Protein AF-A0A170UQT4-F1 (afdb_monomer_lite)

Sequence (91 aa):
SLLGGVLRRAKSKNGGRLLREKLENIGLNLPAGRRKAANVTLLTSLVEGEAIHLARDFGYVCETEFPARQVAEYLTRQHTSDPSDSYRRKE

pLDDT: mean 82.78, std 13.18, range [41.5, 97.12]

Secondary structure (DSSP, 8-state):
-HHHHHHHHTSPTTHHHHHHHHHHTTT----SS--SS----HHHHHHHHHHHHHHHHHHHHHHHT--HHHHHHHHHHHHHS-TTTTTGGG-

Organism: Triatoma infestans (NCBI:txid30076)

InterPro domains:
  IPR004979 Transcription factor AP-2 [PTHR10812] (1-90)
  IPR013854 Transcription factor AP-2, C-terminal [PF03299] (1-88)
  IPR013854 Transcription factor AP-2, C-terminal [PR01748] (3-17)
  IPR013854 Transcription factor AP-2, C-terminal [PR01748] (18-33)
  IPR013854 Transcription factor AP-2, C-terminal [PR01748] (34-48)

Radius of gyration: 22.82 Å; chains: 1; bounding box: 34×31×65 Å

Foldseek 3Di:
DVVVVVVVVPDDDCPVVVVQVVCVVVVHHDDDDDDPDDDDDPVNVVVVVVVVVVVVVVVVCCVPPNPVVVVVVVVVCVVPVDPVVVVVVPD

Structure (mmCIF, N/CA/C/O backbone):
data_AF-A0A170UQT4-F1
#
_entry.id   AF-A0A170UQT4-F1
#
loop_
_atom_site.group_PDB
_atom_site.id
_atom_site.type_symbol
_atom_site.label_atom_id
_atom_site.label_alt_id
_atom_site.label_comp_id
_atom_site.label_asym_id
_atom_site.label_entity_id
_atom_site.label_seq_id
_atom_site.pdbx_PDB_ins_code
_atom_site.Cartn_x
_atom_site.Cartn_y
_atom_site.Cartn_z
_atom_site.occupancy
_atom_site.B_iso_or_equiv
_atom_site.auth_seq_id
_atom_site.auth_comp_id
_atom_site.auth_asym_id
_atom_site.auth_atom_id
_atom_site.pdbx_PDB_model_num
ATOM 1 N N . SER A 1 1 ? 9.276 8.045 14.075 1.00 78.56 1 SER A N 1
ATOM 2 C CA . SER A 1 1 ? 8.266 6.979 14.241 1.00 78.56 1 SER A CA 1
ATOM 3 C C . SER A 1 1 ? 8.936 5.610 14.205 1.00 78.56 1 SER A C 1
ATOM 5 O O . SER A 1 1 ? 9.717 5.359 13.287 1.00 78.56 1 SER A O 1
ATOM 7 N N . LEU A 1 2 ? 8.640 4.744 15.185 1.00 79.81 2 LEU A N 1
ATOM 8 C CA . LEU A 1 2 ? 9.119 3.352 15.268 1.00 79.81 2 LEU A CA 1
ATOM 9 C C . LEU A 1 2 ? 8.733 2.523 14.032 1.00 79.81 2 LEU A C 1
ATOM 11 O O . LEU A 1 2 ? 9.546 1.745 13.529 1.00 79.81 2 LEU A O 1
ATOM 15 N N . LEU A 1 3 ? 7.540 2.768 13.480 1.00 82.56 3 LEU A N 1
ATOM 16 C CA . LEU A 1 3 ? 7.020 2.089 12.292 1.00 82.56 3 LEU A CA 1
ATOM 17 C C . LEU A 1 3 ? 7.971 2.222 11.094 1.00 82.56 3 LEU A C 1
ATOM 19 O O . LEU A 1 3 ? 8.323 1.235 10.454 1.00 82.56 3 LEU A O 1
ATOM 23 N N . GLY A 1 4 ? 8.491 3.427 10.845 1.00 88.81 4 GLY A N 1
ATOM 24 C CA . GL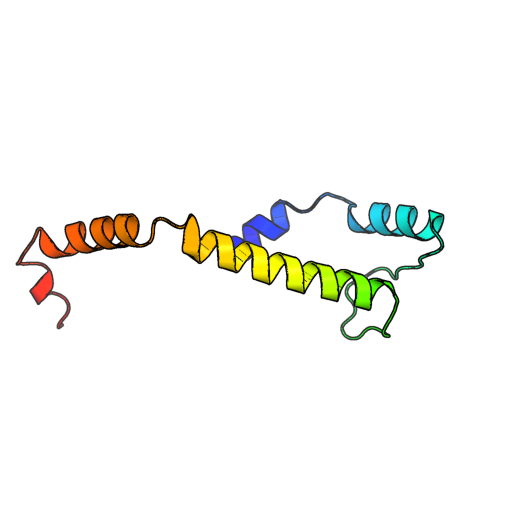Y A 1 4 ? 9.443 3.660 9.755 1.00 88.81 4 GLY A CA 1
ATOM 25 C C . GLY A 1 4 ? 10.787 2.938 9.932 1.00 88.81 4 GLY A C 1
ATOM 26 O O . GLY A 1 4 ? 11.509 2.741 8.954 1.00 88.81 4 GLY A O 1
ATOM 27 N N . GLY A 1 5 ? 11.155 2.560 11.160 1.00 86.06 5 GLY A N 1
ATOM 28 C CA . GLY A 1 5 ? 12.335 1.738 11.444 1.00 86.06 5 GLY A CA 1
ATOM 29 C C . GLY A 1 5 ? 12.082 0.251 11.185 1.00 86.06 5 GLY A C 1
ATOM 30 O O . GLY A 1 5 ? 12.917 -0.419 10.577 1.00 86.06 5 GLY A O 1
ATOM 31 N N . VAL A 1 6 ? 10.912 -0.255 11.588 1.00 87.19 6 VAL A N 1
ATOM 32 C CA . VAL A 1 6 ? 10.480 -1.640 11.328 1.00 87.19 6 VAL A CA 1
ATOM 33 C C . VAL A 1 6 ? 10.328 -1.888 9.826 1.00 87.19 6 VAL A C 1
ATOM 35 O O . VAL A 1 6 ? 10.932 -2.822 9.303 1.00 87.19 6 VAL A O 1
ATOM 38 N N . LEU A 1 7 ? 9.638 -0.995 9.107 1.00 83.50 7 LEU A N 1
ATOM 39 C CA . LEU A 1 7 ? 9.423 -1.117 7.659 1.00 83.50 7 LEU A CA 1
ATOM 40 C C . LEU A 1 7 ? 10.731 -1.103 6.856 1.00 83.50 7 LEU A C 1
ATOM 42 O O . LEU A 1 7 ? 10.867 -1.818 5.867 1.00 83.50 7 LEU A O 1
ATOM 46 N N . ARG A 1 8 ? 11.726 -0.315 7.286 1.00 83.25 8 ARG A N 1
ATOM 47 C CA . ARG A 1 8 ? 13.050 -0.312 6.644 1.00 83.25 8 ARG A CA 1
ATOM 48 C C . ARG A 1 8 ? 13.788 -1.634 6.826 1.00 83.25 8 ARG A C 1
ATOM 50 O O . ARG A 1 8 ? 14.418 -2.088 5.876 1.00 83.25 8 ARG A O 1
ATOM 57 N N . ARG A 1 9 ? 13.710 -2.234 8.018 1.00 79.50 9 ARG A N 1
ATOM 58 C CA . ARG A 1 9 ? 14.359 -3.519 8.328 1.00 79.50 9 ARG A CA 1
ATOM 59 C C . ARG A 1 9 ? 13.680 -4.705 7.647 1.00 79.50 9 ARG A C 1
ATOM 61 O O . ARG A 1 9 ? 14.371 -5.624 7.238 1.00 79.50 9 ARG A O 1
ATOM 68 N N . ALA A 1 10 ? 12.360 -4.661 7.481 1.00 82.44 10 ALA A N 1
ATOM 69 C CA . ALA A 1 10 ? 11.590 -5.717 6.824 1.00 82.44 10 ALA A CA 1
ATOM 70 C C . ALA A 1 10 ? 11.779 -5.776 5.292 1.00 82.44 10 ALA A C 1
ATOM 72 O O . ALA A 1 10 ? 11.261 -6.675 4.634 1.00 82.44 10 ALA A O 1
ATOM 73 N N . LYS A 1 11 ? 12.507 -4.826 4.691 1.00 83.94 11 LYS A N 1
ATOM 7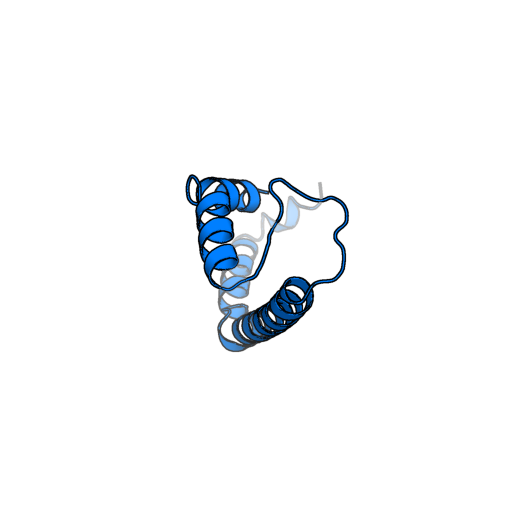4 C CA . LYS A 1 11 ? 12.715 -4.784 3.242 1.00 83.94 11 LYS A CA 1
ATOM 75 C C . LYS A 1 11 ? 13.658 -5.904 2.790 1.00 83.94 11 LYS A C 1
ATOM 77 O O . LYS A 1 11 ? 14.761 -6.047 3.310 1.00 83.94 11 LYS A O 1
ATOM 82 N N . SER A 1 12 ? 13.274 -6.641 1.751 1.00 85.06 12 SER A N 1
ATOM 83 C CA . SER A 1 12 ? 14.123 -7.678 1.162 1.00 85.06 12 SER A CA 1
ATOM 84 C C . SER A 1 12 ? 15.405 -7.099 0.543 1.00 85.06 12 SER A C 1
ATOM 86 O O . SER A 1 12 ? 15.384 -6.127 -0.228 1.00 85.06 12 SER A O 1
ATOM 88 N N . LYS A 1 13 ? 16.552 -7.719 0.859 1.00 86.69 13 LYS A N 1
ATOM 89 C CA . LYS A 1 13 ? 17.836 -7.410 0.212 1.00 86.69 13 LYS A CA 1
ATOM 90 C C . LYS A 1 13 ? 17.690 -7.645 -1.294 1.00 86.69 13 LYS A C 1
ATOM 92 O O . LYS A 1 13 ? 17.159 -8.664 -1.716 1.00 86.69 13 LYS A O 1
ATOM 97 N N . ASN A 1 14 ? 18.140 -6.691 -2.109 1.00 88.19 14 ASN A N 1
ATOM 98 C CA . ASN A 1 14 ? 18.017 -6.707 -3.575 1.00 88.19 14 ASN A CA 1
ATOM 99 C C . ASN A 1 14 ? 16.585 -6.720 -4.146 1.00 88.19 14 ASN A C 1
ATOM 101 O O . ASN A 1 14 ? 16.450 -6.805 -5.366 1.00 88.19 14 ASN A O 1
ATOM 105 N N . GLY A 1 15 ? 15.528 -6.569 -3.337 1.00 88.81 15 GLY A N 1
ATOM 106 C CA . GLY A 1 15 ? 14.142 -6.678 -3.820 1.00 88.81 15 GLY A CA 1
ATOM 107 C C . GLY A 1 15 ? 13.826 -5.754 -5.001 1.00 88.81 15 GLY A C 1
ATOM 108 O O . GLY A 1 15 ? 13.187 -6.162 -5.963 1.00 88.81 15 GLY A O 1
ATOM 109 N N . GLY A 1 16 ? 14.372 -4.533 -4.993 1.00 88.94 16 GLY A N 1
ATOM 110 C CA . GLY A 1 16 ? 14.205 -3.593 -6.104 1.00 88.94 16 GLY A CA 1
ATOM 111 C C . GLY A 1 16 ? 14.902 -4.017 -7.402 1.00 88.94 16 GLY A C 1
ATOM 112 O O . GLY A 1 16 ? 14.421 -3.657 -8.467 1.00 88.94 16 GLY A O 1
ATOM 113 N N . ARG A 1 17 ? 16.017 -4.760 -7.339 1.00 90.44 17 ARG A N 1
ATOM 114 C CA . ARG A 1 17 ? 16.701 -5.282 -8.536 1.00 90.44 17 ARG A CA 1
ATOM 115 C C . ARG A 1 17 ? 15.882 -6.406 -9.165 1.00 90.44 17 ARG A C 1
ATOM 117 O O . ARG A 1 17 ? 15.536 -6.303 -10.332 1.00 90.44 17 ARG A O 1
ATOM 124 N N . LEU A 1 18 ? 15.509 -7.402 -8.360 1.00 92.38 18 LEU A N 1
ATOM 125 C CA . LEU A 1 18 ? 14.715 -8.549 -8.812 1.00 92.38 18 LEU A CA 1
ATOM 126 C C . LEU A 1 18 ? 13.357 -8.124 -9.384 1.00 92.38 18 LEU A C 1
ATOM 128 O O . LEU A 1 18 ? 12.892 -8.698 -10.361 1.00 92.38 18 LEU A O 1
ATOM 132 N N . LEU A 1 19 ? 12.726 -7.107 -8.788 1.00 89.62 19 LEU A N 1
ATOM 133 C CA . LEU A 1 19 ? 11.478 -6.552 -9.307 1.00 89.62 19 LEU A CA 1
ATOM 134 C C . LEU A 1 19 ? 11.658 -5.970 -10.714 1.00 89.62 19 LEU A C 1
ATOM 136 O O . LEU A 1 19 ? 10.841 -6.247 -11.583 1.00 89.62 19 LEU A O 1
ATOM 140 N N . ARG A 1 20 ? 12.723 -5.191 -10.945 1.00 90.94 20 ARG A N 1
ATOM 141 C CA . ARG A 1 20 ? 13.006 -4.622 -12.271 1.00 90.94 20 ARG A CA 1
ATOM 142 C C . ARG A 1 20 ? 13.246 -5.711 -13.311 1.00 90.94 20 ARG A C 1
ATOM 144 O O . ARG A 1 20 ? 12.621 -5.658 -14.355 1.00 90.94 20 ARG A O 1
ATOM 151 N N . GLU A 1 21 ? 14.066 -6.710 -12.987 1.00 93.19 21 GLU A N 1
ATOM 152 C CA . GLU A 1 21 ? 14.357 -7.841 -13.885 1.00 93.19 21 GLU A CA 1
ATOM 153 C C . GLU A 1 21 ? 13.078 -8.605 -14.269 1.00 93.19 21 GLU A C 1
ATOM 155 O O . GLU A 1 21 ? 12.849 -8.911 -15.435 1.00 93.19 21 GLU A O 1
ATOM 160 N N . LYS A 1 22 ? 12.186 -8.868 -13.303 1.00 93.25 22 LYS A N 1
ATOM 161 C CA . LYS A 1 22 ? 10.905 -9.537 -13.582 1.00 93.25 22 LYS A CA 1
ATOM 162 C C . LYS A 1 22 ? 9.967 -8.701 -14.448 1.00 93.25 22 LYS A C 1
ATOM 164 O O . LYS A 1 22 ? 9.258 -9.265 -15.272 1.00 93.25 22 LYS A O 1
ATOM 169 N N . LEU A 1 23 ? 9.931 -7.389 -14.240 1.00 90.06 23 LEU A N 1
ATOM 170 C CA . LEU A 1 23 ? 9.089 -6.492 -15.028 1.00 90.06 23 LEU A CA 1
ATOM 171 C C . LEU A 1 23 ? 9.626 -6.325 -16.449 1.00 90.06 23 LEU A C 1
ATOM 173 O O . LEU A 1 23 ? 8.839 -6.331 -17.390 1.00 90.06 23 LEU A O 1
ATOM 177 N N . GLU A 1 24 ? 10.947 -6.274 -16.612 1.00 91.62 24 GLU A N 1
ATOM 178 C CA . GLU A 1 24 ? 11.603 -6.221 -17.918 1.00 91.62 24 GLU A CA 1
ATOM 179 C C . GLU A 1 24 ? 11.254 -7.447 -18.772 1.00 91.62 24 GLU A C 1
ATOM 181 O O . GLU A 1 24 ? 10.908 -7.291 -19.941 1.00 91.62 24 GLU A O 1
ATOM 186 N N . ASN A 1 25 ? 11.190 -8.640 -18.170 1.00 93.94 25 ASN A N 1
ATOM 187 C CA . ASN A 1 25 ? 10.734 -9.862 -18.850 1.00 93.94 25 ASN A CA 1
ATOM 188 C C . ASN A 1 25 ? 9.284 -9.789 -19.367 1.00 93.94 25 ASN A C 1
ATOM 190 O O . ASN A 1 25 ? 8.917 -10.544 -20.262 1.00 93.94 25 ASN A O 1
ATOM 194 N N . ILE A 1 26 ? 8.454 -8.909 -18.801 1.00 92.56 26 ILE A N 1
ATOM 195 C CA . ILE A 1 26 ? 7.051 -8.688 -19.198 1.00 92.56 26 ILE A CA 1
ATOM 196 C C . ILE A 1 26 ? 6.944 -7.437 -20.104 1.00 92.56 26 ILE A C 1
ATOM 198 O O . ILE A 1 26 ? 5.856 -7.023 -20.493 1.00 92.56 26 ILE A O 1
ATOM 202 N N . GLY A 1 27 ? 8.075 -6.820 -20.470 1.00 88.00 27 GLY A N 1
ATOM 203 C CA . GLY A 1 27 ? 8.133 -5.628 -21.320 1.00 88.00 27 GLY A CA 1
ATOM 204 C C . GLY A 1 27 ? 7.943 -4.302 -20.574 1.00 88.00 27 GLY A C 1
ATOM 205 O O . GLY A 1 27 ? 7.730 -3.266 -21.202 1.00 88.00 27 GLY A O 1
ATOM 206 N N . LEU A 1 28 ? 8.023 -4.301 -19.239 1.00 85.75 28 LEU A N 1
ATOM 207 C CA . LEU A 1 28 ? 7.905 -3.105 -18.404 1.00 85.75 28 LEU A CA 1
ATOM 208 C C . LEU A 1 28 ? 9.275 -2.652 -17.896 1.00 85.75 28 LEU A C 1
ATOM 210 O O . LEU A 1 28 ? 9.859 -3.254 -16.996 1.00 85.75 28 LEU A O 1
ATOM 214 N 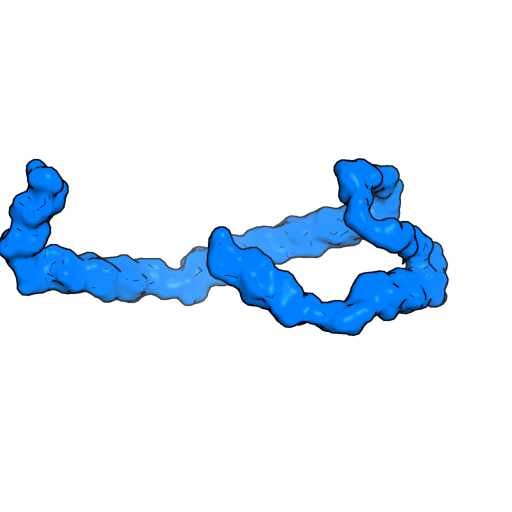N . ASN A 1 29 ? 9.772 -1.535 -18.430 1.00 83.44 29 ASN A N 1
ATOM 215 C CA . ASN A 1 29 ? 11.049 -0.977 -18.000 1.00 83.44 29 ASN A CA 1
ATOM 216 C C . ASN A 1 29 ? 10.880 -0.044 -16.793 1.00 83.44 29 ASN A C 1
ATOM 218 O O . ASN A 1 29 ? 10.141 0.944 -16.849 1.00 83.44 29 ASN A O 1
ATOM 222 N N . LEU A 1 30 ? 11.617 -0.327 -15.715 1.00 79.50 30 LEU A N 1
ATOM 223 C CA . LEU A 1 30 ? 11.668 0.516 -14.530 1.00 79.50 30 LEU A CA 1
ATOM 224 C C . LEU A 1 30 ? 13.084 1.027 -14.236 1.00 79.50 30 LEU A C 1
ATOM 226 O O . LEU A 1 30 ? 14.029 0.248 -14.143 1.00 79.50 30 LEU A O 1
ATOM 230 N N . PRO A 1 31 ? 13.240 2.329 -13.968 1.00 81.44 31 PRO A N 1
ATOM 231 C CA . PRO A 1 31 ? 14.518 2.939 -13.612 1.00 81.44 31 PRO A CA 1
ATOM 232 C C . PRO A 1 31 ? 15.029 2.496 -12.236 1.00 81.44 31 PRO A C 1
ATOM 234 O O . PRO A 1 31 ? 14.265 2.225 -11.307 1.00 81.44 31 PRO A O 1
ATOM 237 N N . ALA A 1 32 ? 16.348 2.523 -12.057 1.00 84.25 32 ALA A N 1
ATOM 238 C CA . ALA A 1 32 ? 16.954 2.411 -10.736 1.00 84.25 32 ALA A CA 1
ATOM 239 C C . ALA A 1 32 ? 16.873 3.742 -9.954 1.00 84.25 32 ALA A C 1
ATOM 241 O O . ALA A 1 32 ? 16.883 4.827 -10.532 1.00 84.25 32 ALA A O 1
ATOM 242 N N . GLY A 1 33 ? 16.840 3.652 -8.619 1.00 81.69 33 GLY A N 1
ATOM 243 C CA . GLY A 1 33 ? 16.870 4.808 -7.712 1.00 81.69 33 GLY A CA 1
ATOM 244 C C . GLY A 1 33 ? 15.495 5.315 -7.253 1.00 81.69 33 GLY A C 1
ATOM 245 O O . GLY A 1 33 ? 14.451 4.791 -7.635 1.00 81.69 33 GLY A O 1
ATOM 246 N N . ARG A 1 34 ? 15.496 6.329 -6.376 1.00 72.69 34 ARG A N 1
ATOM 247 C CA . ARG A 1 34 ? 14.280 7.009 -5.901 1.00 72.69 34 ARG A CA 1
ATOM 248 C C . ARG A 1 34 ? 14.047 8.250 -6.754 1.00 72.69 34 ARG A C 1
ATOM 250 O O . ARG A 1 34 ? 14.784 9.224 -6.629 1.00 72.69 34 ARG A O 1
ATOM 257 N N . ARG A 1 35 ? 13.029 8.225 -7.611 1.00 66.56 35 ARG A N 1
ATOM 258 C CA . ARG A 1 35 ? 12.657 9.395 -8.412 1.00 66.56 35 ARG A CA 1
ATOM 259 C C . ARG A 1 35 ? 11.898 10.412 -7.553 1.00 66.56 35 ARG A C 1
ATOM 261 O O . ARG A 1 35 ? 11.015 10.030 -6.791 1.00 66.56 35 ARG A O 1
ATOM 268 N N . LYS A 1 36 ? 12.261 11.696 -7.666 1.00 70.25 36 LYS A N 1
ATOM 269 C CA . LYS A 1 36 ? 11.511 12.820 -7.068 1.00 70.25 36 LYS A CA 1
ATOM 270 C C . LYS A 1 36 ? 10.288 13.217 -7.907 1.00 70.25 36 LYS A C 1
ATOM 272 O O . LYS A 1 36 ? 9.336 13.743 -7.353 1.00 70.25 36 LYS A O 1
ATOM 277 N N . ALA A 1 37 ? 10.319 12.927 -9.207 1.00 68.19 37 ALA A N 1
ATOM 278 C CA . ALA A 1 37 ? 9.211 13.066 -10.146 1.00 68.19 37 ALA A CA 1
ATOM 279 C C . ALA A 1 37 ? 9.302 11.934 -11.181 1.00 68.19 37 ALA A C 1
ATOM 281 O O . ALA A 1 37 ? 10.405 11.522 -11.553 1.00 68.19 37 ALA A O 1
ATOM 282 N N . ALA A 1 38 ? 8.164 11.398 -11.612 1.00 66.19 38 ALA A N 1
ATOM 283 C CA . ALA A 1 38 ? 8.091 10.311 -12.581 1.00 66.19 38 ALA A CA 1
ATOM 284 C C . ALA A 1 38 ? 7.074 10.656 -13.670 1.00 66.19 38 ALA A C 1
ATOM 286 O O . ALA A 1 38 ? 6.024 11.217 -13.371 1.00 66.19 38 ALA A O 1
ATOM 287 N N . ASN A 1 39 ? 7.382 10.292 -14.916 1.00 73.75 39 ASN A N 1
ATOM 288 C CA . ASN A 1 39 ? 6.388 10.300 -15.984 1.00 73.75 39 ASN A CA 1
ATOM 289 C C . ASN A 1 39 ? 5.275 9.312 -15.629 1.00 73.75 39 ASN A C 1
ATOM 291 O O . ASN A 1 39 ? 5.546 8.252 -15.055 1.00 73.75 39 ASN A O 1
ATOM 295 N N . VAL A 1 40 ? 4.042 9.656 -15.987 1.00 80.69 40 VAL A N 1
ATOM 296 C CA . VAL A 1 40 ? 2.905 8.747 -15.846 1.00 80.69 40 VAL A CA 1
ATOM 297 C C . VAL A 1 40 ? 3.137 7.552 -16.768 1.00 80.69 40 VAL A C 1
ATOM 299 O O . VAL A 1 40 ? 3.422 7.709 -17.953 1.00 80.69 40 VAL A O 1
ATOM 302 N N . THR A 1 41 ? 3.075 6.353 -16.199 1.00 83.00 41 THR A N 1
ATOM 303 C CA . THR A 1 41 ? 3.240 5.076 -16.908 1.00 83.00 41 THR A CA 1
ATOM 304 C C . THR A 1 41 ? 2.099 4.142 -16.517 1.00 83.00 41 THR A C 1
ATOM 306 O O . THR A 1 41 ? 1.418 4.396 -15.525 1.00 83.00 41 THR A O 1
ATOM 309 N N . LEU A 1 42 ? 1.925 3.021 -17.224 1.00 82.12 42 LEU A N 1
ATOM 310 C CA . LEU A 1 42 ? 0.945 1.990 -16.846 1.00 82.12 42 LEU A CA 1
ATOM 311 C C . LEU A 1 42 ? 1.129 1.496 -15.403 1.00 82.12 42 LEU A C 1
ATOM 313 O O . LEU A 1 42 ? 0.149 1.223 -14.716 1.00 82.12 42 LEU A O 1
ATOM 317 N N . LEU A 1 43 ? 2.374 1.441 -14.910 1.00 81.94 43 LEU A N 1
ATOM 318 C CA . LEU A 1 43 ? 2.630 1.088 -13.516 1.00 81.94 43 LEU A CA 1
ATOM 319 C C . LEU A 1 43 ? 2.016 2.108 -12.550 1.00 81.94 43 LEU A C 1
ATOM 321 O O . LEU A 1 43 ? 1.530 1.698 -11.505 1.00 81.94 43 LEU A O 1
ATOM 325 N N . THR A 1 44 ? 2.024 3.402 -12.890 1.00 85.31 44 THR A N 1
ATOM 326 C CA . THR A 1 44 ? 1.418 4.467 -12.076 1.00 85.31 44 THR A CA 1
ATOM 327 C C . THR A 1 44 ? -0.081 4.230 -11.902 1.00 85.31 44 THR A C 1
ATOM 329 O O . THR A 1 44 ? -0.557 4.235 -10.773 1.00 85.31 44 THR A O 1
ATOM 332 N N . SER A 1 45 ? -0.796 3.946 -12.994 1.00 85.88 45 SER A N 1
ATOM 333 C CA . SER A 1 45 ? -2.232 3.642 -12.951 1.00 85.88 45 SER A CA 1
ATOM 334 C C . SER A 1 45 ? -2.532 2.357 -12.175 1.00 85.88 45 SER A C 1
ATOM 336 O O . SER A 1 45 ? -3.500 2.307 -11.423 1.00 85.88 45 SER A O 1
ATOM 338 N N . LEU A 1 46 ? -1.681 1.331 -12.305 1.00 88.38 46 LEU A N 1
ATOM 339 C CA . LEU A 1 46 ? -1.824 0.087 -11.544 1.00 88.38 46 LEU A CA 1
ATOM 340 C C . LEU A 1 46 ? -1.704 0.330 -10.033 1.00 88.38 46 LEU A C 1
ATOM 342 O O . LEU A 1 46 ? -2.576 -0.082 -9.273 1.00 88.38 46 LEU A O 1
ATOM 346 N N . VAL A 1 47 ? -0.640 1.007 -9.584 1.00 90.75 47 VAL A N 1
ATOM 347 C CA . VAL A 1 47 ? -0.441 1.239 -8.143 1.00 90.75 47 VAL A CA 1
ATOM 348 C C . VAL A 1 47 ? -1.462 2.207 -7.549 1.00 90.75 47 VAL A C 1
ATOM 350 O O . VAL A 1 47 ? -1.720 2.130 -6.352 1.00 90.75 47 VAL A O 1
ATOM 353 N N . GLU A 1 48 ? -2.057 3.091 -8.352 1.00 92.38 48 GLU A N 1
ATOM 354 C CA . GLU A 1 48 ? -3.166 3.947 -7.920 1.00 92.38 48 GLU A CA 1
ATOM 355 C C . GLU A 1 48 ? -4.405 3.117 -7.563 1.00 92.38 48 GLU A C 1
ATOM 357 O O . GLU A 1 48 ? -4.952 3.279 -6.472 1.00 92.38 48 GLU A O 1
ATOM 362 N N . GLY A 1 49 ? -4.789 2.166 -8.422 1.00 95.06 49 GLY A N 1
ATOM 363 C CA . GLY A 1 49 ? -5.900 1.251 -8.144 1.00 95.06 49 GLY A CA 1
ATOM 364 C C . GLY A 1 49 ? -5.675 0.414 -6.882 1.00 95.06 49 GLY A C 1
ATOM 365 O O . GLY A 1 49 ? -6.532 0.371 -6.001 1.00 95.06 49 GLY A O 1
ATOM 366 N N . GLU A 1 50 ? -4.488 -0.181 -6.743 1.00 95.00 50 GLU A N 1
ATOM 367 C CA . GLU A 1 50 ? -4.125 -0.968 -5.555 1.00 95.00 50 GLU A CA 1
ATOM 368 C C . GLU A 1 50 ? -4.119 -0.126 -4.271 1.00 95.00 50 GLU A C 1
ATOM 370 O O . GLU A 1 50 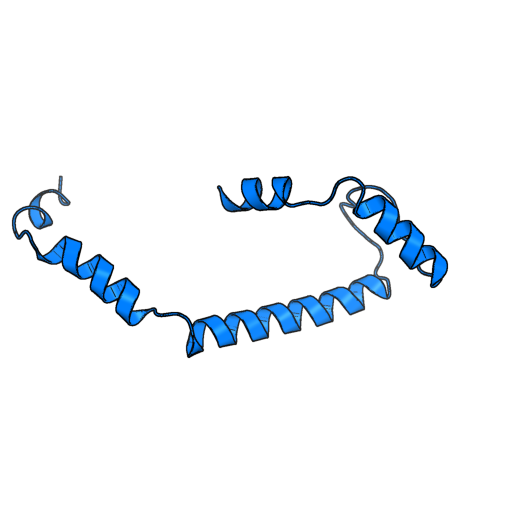? -4.560 -0.585 -3.218 1.00 95.00 50 GLU A O 1
ATOM 375 N N . ALA A 1 51 ? -3.656 1.127 -4.339 1.00 96.12 51 ALA A N 1
ATOM 376 C CA . ALA A 1 51 ? -3.672 2.028 -3.190 1.00 96.12 51 ALA A CA 1
ATOM 377 C C . ALA A 1 51 ? -5.102 2.373 -2.748 1.00 96.12 51 ALA A C 1
ATOM 379 O O . ALA A 1 51 ? -5.369 2.443 -1.546 1.00 96.12 51 ALA A O 1
ATOM 380 N N . ILE A 1 52 ? -6.022 2.555 -3.699 1.00 96.69 52 ILE A N 1
ATOM 381 C CA . ILE A 1 52 ? -7.442 2.794 -3.415 1.00 96.69 52 ILE A CA 1
ATOM 382 C C . ILE A 1 52 ? -8.071 1.564 -2.753 1.00 96.69 52 ILE A C 1
ATOM 384 O O . ILE A 1 52 ? -8.751 1.705 -1.735 1.00 96.69 52 ILE A O 1
ATOM 388 N N . HIS A 1 53 ? -7.822 0.364 -3.286 1.00 97.12 53 HIS A N 1
ATOM 389 C CA . HIS A 1 53 ? -8.307 -0.881 -2.684 1.00 97.12 53 HIS A CA 1
ATOM 390 C C . HIS A 1 53 ? -7.775 -1.061 -1.262 1.00 97.12 53 HIS A C 1
ATOM 392 O O . HIS A 1 53 ? -8.562 -1.254 -0.340 1.00 97.12 53 HIS A O 1
ATOM 398 N N . LEU A 1 54 ? -6.467 -0.876 -1.058 1.00 96.50 54 LEU A N 1
ATOM 399 C CA . LEU A 1 54 ? -5.852 -0.962 0.265 1.00 96.50 54 LEU A CA 1
ATOM 400 C C . LEU A 1 54 ? -6.491 0.012 1.262 1.00 96.50 54 LEU A C 1
ATOM 402 O O . LEU A 1 54 ? -6.751 -0.364 2.402 1.00 96.50 54 LEU A O 1
ATOM 406 N N . ALA A 1 55 ? -6.733 1.260 0.854 1.00 96.50 55 ALA A N 1
ATOM 407 C CA . ALA A 1 55 ? -7.352 2.258 1.722 1.00 96.50 55 ALA A CA 1
ATOM 408 C C . ALA A 1 55 ? -8.779 1.857 2.125 1.00 96.50 55 ALA A C 1
ATOM 410 O O . ALA A 1 55 ? -9.151 1.997 3.291 1.00 96.50 55 ALA A O 1
ATOM 411 N N . ARG A 1 56 ? -9.560 1.326 1.177 1.00 97.00 56 ARG A N 1
ATOM 412 C CA . ARG A 1 56 ? -10.919 0.837 1.427 1.00 97.00 56 ARG A CA 1
ATOM 413 C C . ARG A 1 56 ? -10.920 -0.360 2.377 1.00 97.00 56 ARG A C 1
ATOM 415 O O . ARG A 1 56 ? -11.657 -0.341 3.360 1.00 97.00 56 ARG A O 1
ATOM 422 N N . ASP A 1 57 ? -10.101 -1.367 2.098 1.00 96.81 57 ASP A N 1
ATOM 423 C CA . ASP A 1 57 ? -10.024 -2.586 2.907 1.00 96.81 57 ASP A CA 1
ATOM 424 C C . ASP A 1 57 ? -9.550 -2.266 4.326 1.00 96.81 57 ASP A C 1
ATOM 426 O O . ASP A 1 57 ? -10.123 -2.740 5.306 1.00 96.81 57 ASP A O 1
ATOM 430 N N . PHE A 1 58 ? -8.551 -1.387 4.454 1.00 95.25 58 PHE A N 1
ATOM 431 C CA . PHE A 1 58 ? -8.082 -0.917 5.753 1.00 95.25 58 PHE A CA 1
ATOM 432 C C . PHE A 1 58 ? -9.184 -0.192 6.536 1.00 95.25 58 PHE A C 1
ATOM 434 O O . PHE A 1 58 ? -9.340 -0.440 7.732 1.00 95.25 58 PHE A O 1
ATOM 441 N N . GLY A 1 59 ? -9.968 0.665 5.873 1.00 95.50 59 GLY A N 1
ATOM 442 C CA . GLY A 1 59 ? -11.124 1.328 6.481 1.00 95.50 59 GLY A CA 1
ATOM 443 C C . GLY A 1 59 ? -12.157 0.330 7.003 1.00 95.50 59 GLY A C 1
ATOM 444 O O . GLY A 1 59 ? -12.544 0.401 8.166 1.00 95.50 59 GLY A O 1
ATOM 445 N N . TYR A 1 60 ? -12.523 -0.659 6.186 1.00 96.31 60 TYR A N 1
ATOM 446 C CA . TYR A 1 60 ? -13.460 -1.711 6.582 1.00 96.31 60 TYR A CA 1
ATOM 447 C C . TYR A 1 60 ? -12.978 -2.496 7.812 1.00 96.31 60 TYR A C 1
ATOM 449 O O . TYR A 1 60 ? -13.742 -2.688 8.759 1.00 96.31 60 TYR A O 1
ATOM 457 N N . VAL A 1 61 ? -11.705 -2.905 7.842 1.00 95.62 61 VAL A N 1
ATOM 458 C CA . VAL A 1 61 ? -11.111 -3.592 9.004 1.00 95.62 61 VAL A CA 1
ATOM 459 C C . VAL A 1 61 ? -11.148 -2.696 10.247 1.00 95.62 61 VAL A C 1
ATOM 461 O O . VAL A 1 61 ? -11.457 -3.166 11.342 1.00 95.62 61 VAL A O 1
ATOM 464 N N . CYS A 1 62 ? -10.891 -1.394 10.096 1.00 93.75 62 CYS A N 1
ATOM 465 C CA . CYS A 1 62 ? -10.983 -0.446 11.208 1.00 93.75 62 CYS A CA 1
ATOM 466 C C . CYS A 1 62 ? -12.406 -0.305 11.760 1.00 93.75 62 CYS A C 1
ATOM 468 O O . CYS A 1 62 ? -12.573 -0.105 12.958 1.00 93.75 62 CYS A O 1
ATOM 470 N N . GLU A 1 63 ? -13.428 -0.387 10.915 1.00 92.00 63 GLU A N 1
ATOM 471 C CA . GLU A 1 63 ? -14.820 -0.231 11.346 1.00 92.00 63 GLU A CA 1
ATOM 472 C C . GLU A 1 63 ? -15.403 -1.516 11.936 1.00 92.00 63 GLU A C 1
ATOM 474 O O . GLU A 1 63 ? -16.189 -1.463 12.882 1.00 92.00 63 GLU A O 1
ATOM 479 N N . THR A 1 64 ? -15.029 -2.669 11.381 1.00 94.06 64 THR A N 1
ATOM 480 C CA . THR A 1 64 ? -15.692 -3.944 11.685 1.00 94.06 64 THR A CA 1
ATOM 481 C C . THR A 1 64 ? -14.905 -4.839 12.631 1.00 94.06 64 THR A C 1
ATOM 483 O O . THR A 1 64 ? -15.510 -5.562 13.421 1.00 94.06 64 THR A O 1
ATOM 486 N N . GLU A 1 65 ? -13.572 -4.785 12.594 1.00 92.69 65 GLU A N 1
ATOM 487 C CA . GLU A 1 65 ? -12.714 -5.713 13.339 1.00 92.69 65 GLU A CA 1
ATOM 488 C C . GLU A 1 65 ? -11.899 -5.031 14.441 1.00 92.69 65 GLU A C 1
ATOM 490 O O . GLU A 1 65 ? -11.477 -5.688 15.396 1.00 92.69 65 GLU A O 1
ATOM 495 N N . PHE A 1 66 ? -11.665 -3.717 14.353 1.00 91.75 66 PHE A N 1
ATOM 496 C CA . PHE A 1 66 ? -10.870 -3.018 15.358 1.00 91.75 66 PHE A CA 1
ATOM 497 C C . PHE A 1 66 ? -11.622 -2.940 16.702 1.00 91.75 66 PHE A C 1
ATOM 499 O O . PHE A 1 66 ? -12.711 -2.364 16.771 1.00 91.75 66 PHE A O 1
ATOM 506 N N . PRO A 1 67 ? -11.048 -3.448 17.813 1.00 92.94 67 PRO A N 1
ATOM 507 C CA . PRO A 1 67 ? -11.726 -3.527 19.109 1.00 92.94 67 PRO A CA 1
ATOM 508 C C . PRO A 1 67 ? -11.705 -2.178 19.851 1.00 92.94 67 PRO A C 1
ATOM 510 O O . PRO A 1 67 ? -11.223 -2.071 20.982 1.00 92.94 67 PRO A O 1
ATOM 513 N N . ALA A 1 68 ? -12.214 -1.120 19.210 1.00 89.88 68 ALA A N 1
ATOM 514 C CA . ALA A 1 68 ? -12.146 0.258 19.693 1.00 89.88 68 ALA A CA 1
ATOM 515 C C . ALA A 1 68 ? -12.706 0.406 21.113 1.00 89.88 68 ALA A C 1
ATOM 517 O O . ALA A 1 68 ? -12.089 1.041 21.967 1.00 89.88 68 ALA A O 1
ATOM 518 N N . ARG A 1 69 ? -13.858 -0.222 21.381 1.00 88.19 69 ARG A N 1
ATOM 519 C CA . ARG A 1 69 ? -14.532 -0.151 22.680 1.00 88.19 69 ARG A CA 1
ATOM 520 C C . ARG A 1 69 ? -13.725 -0.833 23.778 1.00 88.19 69 ARG A C 1
ATOM 522 O O . ARG A 1 69 ? -13.528 -0.243 24.831 1.00 88.19 69 ARG A O 1
ATOM 529 N N . GLN A 1 70 ? -13.241 -2.047 23.537 1.00 92.19 70 GLN A N 1
ATOM 530 C CA . GLN A 1 70 ? -12.463 -2.807 24.514 1.00 92.19 70 GLN A CA 1
ATOM 531 C C . GLN A 1 70 ? -11.151 -2.087 24.849 1.00 92.19 70 GLN A C 1
ATOM 533 O O . GLN A 1 70 ? -10.771 -2.009 26.016 1.00 92.19 70 GLN A O 1
ATOM 538 N N . VAL A 1 71 ? -10.486 -1.512 23.840 1.00 91.38 71 VAL A N 1
ATOM 539 C CA . VAL A 1 71 ? -9.276 -0.701 24.035 1.00 91.38 71 VAL A CA 1
ATOM 540 C C . VAL A 1 71 ? -9.590 0.564 24.838 1.00 91.38 71 VAL A C 1
ATOM 542 O O . VAL A 1 71 ? -8.869 0.873 25.785 1.00 91.38 71 VAL A O 1
ATOM 545 N N . ALA A 1 72 ? -10.675 1.272 24.512 1.00 89.44 72 ALA A N 1
ATOM 546 C CA . ALA A 1 72 ? -11.094 2.463 25.246 1.00 89.44 72 ALA A CA 1
ATOM 547 C C . ALA A 1 72 ? -11.432 2.147 26.711 1.00 89.44 72 ALA A C 1
ATOM 549 O O . ALA A 1 72 ? -10.916 2.800 27.613 1.00 89.44 72 ALA A O 1
ATOM 550 N N . GLU A 1 73 ? -12.230 1.106 26.963 1.00 90.88 73 GLU A N 1
ATOM 551 C CA . GLU A 1 73 ? -12.578 0.665 28.316 1.00 90.88 73 GLU A CA 1
ATOM 552 C C . GLU A 1 73 ? -11.333 0.285 29.127 1.00 90.88 73 GLU A C 1
ATOM 554 O O . GLU A 1 73 ? -11.216 0.674 30.289 1.00 90.88 73 GLU A O 1
ATOM 559 N N . TYR A 1 74 ? -10.379 -0.431 28.524 1.00 90.06 74 TYR A N 1
ATOM 560 C CA . TYR A 1 74 ? -9.114 -0.771 29.173 1.00 90.06 74 TYR A CA 1
ATOM 561 C C . TYR A 1 74 ? -8.316 0.479 29.581 1.00 90.06 74 TYR A C 1
ATOM 563 O O . TYR A 1 74 ? -7.862 0.571 30.722 1.00 90.06 74 TYR A O 1
ATOM 571 N N . LEU A 1 75 ? -8.186 1.460 28.682 1.00 88.06 75 LEU A N 1
ATOM 572 C CA . LEU A 1 75 ? -7.450 2.701 28.947 1.00 88.06 75 LEU A CA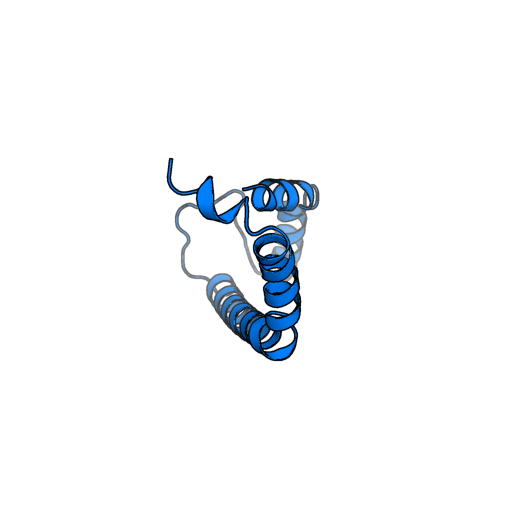 1
ATOM 573 C C . LEU A 1 75 ? -8.139 3.573 30.004 1.00 88.06 75 LEU A C 1
ATOM 575 O O . LEU A 1 75 ? -7.476 4.138 30.871 1.00 88.06 75 LEU A O 1
ATOM 579 N N . THR A 1 76 ? -9.469 3.679 29.968 1.00 86.56 76 THR A N 1
ATOM 580 C CA . THR A 1 76 ? -10.217 4.479 30.947 1.00 86.56 76 THR A CA 1
ATOM 581 C C . THR A 1 76 ? -10.190 3.848 32.337 1.00 86.56 76 THR A C 1
ATOM 583 O O . THR A 1 76 ? -10.044 4.580 33.312 1.00 86.56 76 THR A O 1
ATOM 586 N N . ARG A 1 77 ? -10.242 2.512 32.453 1.00 81.31 77 ARG A N 1
ATOM 587 C CA . ARG A 1 77 ? -10.167 1.813 33.751 1.00 81.31 77 ARG A CA 1
ATOM 588 C C . ARG A 1 77 ? -8.910 2.163 34.545 1.00 81.31 77 ARG A C 1
ATOM 590 O O . ARG A 1 77 ? -9.007 2.331 35.756 1.00 81.31 77 ARG A O 1
ATOM 597 N N . GLN A 1 78 ? -7.768 2.318 33.874 1.00 67.12 78 GLN A N 1
ATOM 598 C CA . GLN A 1 78 ? -6.514 2.726 34.517 1.00 67.12 78 GLN A CA 1
ATOM 599 C C . GLN A 1 78 ? -6.547 4.169 35.046 1.00 67.12 78 GLN A C 1
ATOM 601 O O . GLN A 1 78 ? -5.816 4.496 35.971 1.00 67.12 78 GLN A O 1
ATOM 606 N N . HIS A 1 79 ? -7.390 5.035 34.477 1.00 65.31 79 HIS A N 1
ATOM 607 C CA . HIS A 1 79 ? -7.529 6.428 34.905 1.00 65.31 79 HIS A CA 1
ATOM 608 C C . HIS A 1 79 ? -8.626 6.653 35.948 1.00 65.31 79 HIS A C 1
ATOM 610 O O . HIS A 1 79 ? -8.606 7.672 36.629 1.00 65.31 79 HIS A O 1
ATOM 616 N N . THR A 1 80 ? -9.587 5.737 36.075 1.00 63.47 80 THR A N 1
ATOM 617 C CA . THR A 1 80 ? -10.698 5.855 37.032 1.00 63.47 80 THR A CA 1
ATOM 618 C C . THR A 1 80 ? -10.458 5.113 38.346 1.00 63.47 80 THR A C 1
ATOM 620 O O . THR A 1 80 ? -11.235 5.287 39.278 1.00 63.47 80 THR A O 1
ATOM 623 N N . SER A 1 81 ? -9.430 4.261 38.431 1.00 60.34 81 SER A N 1
ATOM 624 C CA . SER A 1 81 ? -9.162 3.439 39.619 1.00 60.34 81 SER A CA 1
ATOM 625 C C . SER A 1 81 ? -8.525 4.194 40.789 1.00 60.34 81 SER A C 1
ATOM 627 O O . SER A 1 81 ? -8.490 3.639 41.883 1.00 60.34 81 SER A O 1
ATOM 629 N N . ASP A 1 82 ? -8.063 5.434 40.598 1.00 57.31 82 ASP A N 1
ATOM 630 C CA . ASP A 1 82 ? -7.516 6.245 41.688 1.00 57.31 82 ASP A CA 1
ATOM 631 C C . ASP A 1 82 ? -8.012 7.707 41.618 1.00 57.31 82 ASP A C 1
ATOM 633 O O . ASP A 1 82 ? -7.574 8.476 40.756 1.00 57.31 82 ASP A O 1
ATOM 637 N N . PRO A 1 83 ? -8.928 8.131 42.512 1.00 57.50 83 PRO A N 1
ATOM 638 C CA . PRO A 1 83 ? -9.375 9.522 42.608 1.00 57.50 83 PRO A CA 1
ATOM 639 C C . PRO A 1 83 ? -8.236 10.523 42.869 1.00 57.50 83 PRO A C 1
ATOM 641 O O . PRO A 1 83 ? -8.413 11.721 42.630 1.00 57.50 83 PRO A O 1
ATOM 644 N N . SER A 1 84 ? -7.073 10.065 43.348 1.00 57.78 84 SER A N 1
ATOM 645 C CA . SER A 1 84 ? -5.927 10.926 43.657 1.00 57.78 84 SER A CA 1
ATOM 646 C C . SER A 1 84 ? -5.131 11.370 42.417 1.00 57.78 84 SER A C 1
ATOM 648 O O . SER A 1 84 ? -4.574 12.471 42.409 1.00 57.78 84 SER A O 1
ATOM 650 N N . ASP A 1 85 ? -5.165 10.610 41.317 1.00 55.50 85 ASP A N 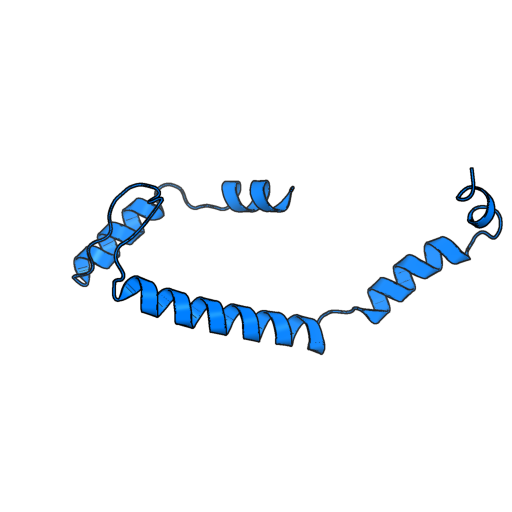1
ATOM 651 C CA . ASP A 1 85 ? -4.429 10.939 40.085 1.00 55.50 85 ASP A CA 1
ATOM 652 C C . ASP A 1 85 ? -5.125 12.000 39.216 1.00 55.50 85 ASP A C 1
ATOM 654 O O . ASP A 1 85 ? -4.469 12.726 38.461 1.00 55.50 85 ASP A O 1
ATOM 658 N N . SER A 1 86 ? -6.446 12.172 39.358 1.00 54.94 86 SER A N 1
ATOM 659 C CA . SER A 1 86 ? -7.194 13.259 38.703 1.00 54.94 86 SER A CA 1
ATOM 660 C C . SER A 1 86 ? -6.713 14.657 39.114 1.00 54.94 86 SER A C 1
ATOM 662 O O . SER A 1 86 ? -6.853 15.603 38.337 1.00 54.94 86 SER A O 1
ATOM 664 N N . TYR A 1 87 ? -6.122 14.794 40.307 1.00 55.16 87 TYR A N 1
ATOM 665 C CA . TYR A 1 87 ? -5.658 16.073 40.849 1.00 55.16 87 TYR A CA 1
ATOM 666 C C . TYR A 1 87 ? -4.217 16.432 40.451 1.00 55.16 87 TYR A C 1
ATOM 668 O O . TYR A 1 87 ? -3.894 17.615 40.416 1.00 55.16 87 TYR A O 1
ATOM 676 N N . ARG A 1 88 ? -3.368 15.467 40.062 1.00 54.38 88 ARG A N 1
ATOM 677 C CA . ARG A 1 88 ? -1.968 15.741 39.656 1.00 54.38 88 ARG A CA 1
ATOM 678 C C . ARG A 1 88 ? -1.815 16.279 38.235 1.00 54.38 88 ARG A C 1
ATOM 680 O O . ARG A 1 88 ? -0.733 16.709 37.866 1.00 54.38 88 ARG A O 1
ATOM 687 N N . ARG A 1 89 ? -2.873 16.252 37.419 1.00 53.66 89 ARG A N 1
ATOM 688 C CA . ARG A 1 89 ? -2.819 16.695 36.013 1.00 53.66 89 ARG A CA 1
ATOM 689 C C . ARG A 1 89 ? -3.133 18.189 35.819 1.00 53.66 89 ARG A C 1
ATOM 691 O O . ARG A 1 89 ? -3.263 18.628 34.681 1.00 53.66 89 ARG A O 1
ATOM 698 N N . LYS A 1 90 ? -3.312 18.946 36.910 1.00 50.62 90 LYS A N 1
ATOM 699 C CA . LYS A 1 90 ? -3.580 20.397 36.905 1.00 50.62 90 LYS A CA 1
ATOM 700 C C . LYS A 1 90 ? -2.429 21.261 37.454 1.00 50.62 90 LYS A C 1
ATOM 702 O O . LYS A 1 90 ? -2.632 22.466 37.577 1.00 50.62 90 LYS A O 1
ATOM 707 N N . GLU A 1 91 ? -1.264 20.681 37.741 1.00 41.50 91 GLU A N 1
ATOM 708 C CA . GLU A 1 91 ? -0.005 21.424 37.949 1.00 41.50 91 GLU A CA 1
ATOM 709 C C . GLU A 1 91 ? 0.888 21.356 36.709 1.00 41.50 91 GLU A C 1
ATOM 711 O O . GLU A 1 91 ? 0.955 20.266 36.091 1.00 41.50 91 GLU A O 1
#